Protein AF-A0A0H2VUR3-F1 (afdb_monomer_lite)

Structure (mmCIF, N/CA/C/O backbone):
data_AF-A0A0H2VUR3-F1
#
_entry.id   AF-A0A0H2VUR3-F1
#
loop_
_atom_site.group_PDB
_atom_site.id
_atom_site.type_symbol
_atom_site.label_atom_id
_atom_site.label_alt_id
_atom_site.label_comp_id
_atom_site.label_asym_id
_atom_site.label_entity_id
_atom_site.label_seq_id
_atom_site.pdbx_PDB_ins_code
_atom_site.Cartn_x
_atom_site.Cartn_y
_atom_site.Cartn_z
_atom_site.occupancy
_atom_site.B_iso_or_equiv
_atom_site.auth_seq_id
_atom_site.auth_comp_id
_atom_site.auth_asym_id
_atom_site.auth_atom_id
_atom_site.pdbx_PDB_model_num
ATOM 1 N N . MET A 1 1 ? 17.839 -11.500 -12.007 1.00 42.94 1 MET A N 1
ATOM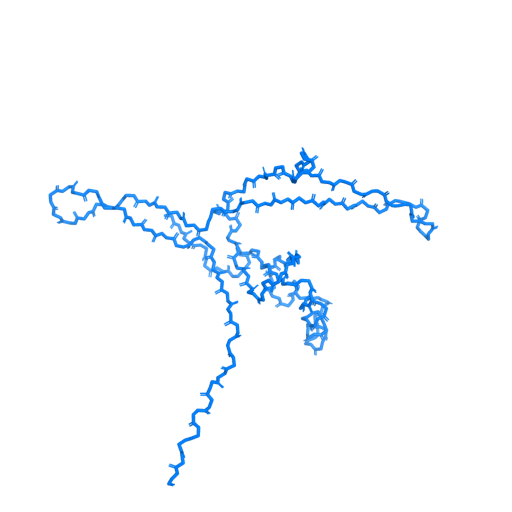 2 C CA . MET A 1 1 ? 16.968 -10.645 -11.176 1.00 42.94 1 MET A CA 1
ATOM 3 C C . MET A 1 1 ? 15.543 -11.103 -11.428 1.00 42.94 1 MET A C 1
ATOM 5 O O . MET A 1 1 ? 15.003 -10.815 -12.484 1.00 42.94 1 MET A O 1
ATOM 9 N N . THR A 1 2 ? 14.999 -11.958 -10.564 1.00 44.31 2 THR A N 1
ATOM 10 C CA . THR A 1 2 ? 13.631 -12.473 -10.716 1.00 44.31 2 THR A CA 1
ATOM 11 C C . THR A 1 2 ? 12.658 -11.356 -10.367 1.00 44.31 2 THR A C 1
ATOM 13 O O . THR A 1 2 ? 12.586 -10.944 -9.208 1.00 44.31 2 THR A O 1
ATOM 16 N N . THR A 1 3 ? 11.958 -10.836 -11.371 1.00 53.03 3 THR A N 1
ATOM 17 C CA . THR A 1 3 ? 10.757 -10.021 -11.180 1.00 53.03 3 THR A CA 1
ATOM 18 C C . THR A 1 3 ? 9.770 -10.818 -10.330 1.00 53.03 3 THR A C 1
ATOM 20 O O . THR A 1 3 ? 9.632 -12.025 -10.515 1.00 53.03 3 THR A O 1
ATOM 23 N N . SER A 1 4 ? 9.164 -10.172 -9.340 1.00 57.22 4 SER A N 1
ATOM 24 C CA . SER A 1 4 ? 8.125 -10.754 -8.491 1.00 57.22 4 SER A CA 1
ATOM 25 C C . SER A 1 4 ? 7.053 -11.453 -9.339 1.00 57.22 4 SER A C 1
ATOM 27 O O . SER A 1 4 ? 6.541 -10.855 -10.279 1.00 57.22 4 SER A O 1
ATOM 29 N N . ASN A 1 5 ? 6.729 -12.710 -9.028 1.00 68.19 5 ASN A N 1
ATOM 30 C CA . ASN A 1 5 ? 5.843 -13.544 -9.858 1.00 68.19 5 ASN A CA 1
ATOM 31 C C . ASN A 1 5 ? 4.484 -13.817 -9.197 1.00 68.19 5 ASN A C 1
ATOM 33 O O . ASN A 1 5 ? 3.625 -14.452 -9.805 1.00 68.19 5 ASN A O 1
ATOM 37 N N . THR A 1 6 ? 4.289 -13.377 -7.951 1.00 80.94 6 THR A N 1
ATOM 38 C CA . THR A 1 6 ? 3.082 -13.655 -7.164 1.00 80.94 6 THR A CA 1
ATOM 39 C C . THR A 1 6 ? 2.492 -12.374 -6.592 1.00 80.94 6 THR A C 1
ATOM 41 O O . THR A 1 6 ? 3.227 -11.440 -6.277 1.00 80.94 6 THR A O 1
ATOM 44 N N . LEU A 1 7 ? 1.167 -12.320 -6.427 1.00 79.44 7 LEU A N 1
ATOM 45 C CA . LEU A 1 7 ? 0.480 -11.137 -5.892 1.00 79.44 7 LEU A CA 1
ATOM 46 C C . LEU A 1 7 ? 0.946 -10.787 -4.465 1.00 79.44 7 LEU A C 1
ATOM 48 O O . LEU A 1 7 ? 1.072 -9.614 -4.127 1.00 79.44 7 LEU A O 1
ATOM 52 N N . SER A 1 8 ? 1.321 -11.786 -3.661 1.00 84.31 8 SER A N 1
ATOM 53 C CA . SER A 1 8 ? 1.872 -11.613 -2.308 1.00 84.31 8 SER A CA 1
ATOM 54 C C . SER A 1 8 ? 3.192 -10.831 -2.251 1.00 84.31 8 SER A C 1
ATOM 56 O O . SER A 1 8 ? 3.518 -10.244 -1.212 1.00 84.31 8 SER A O 1
ATOM 58 N N . ASP A 1 9 ? 3.947 -10.787 -3.354 1.00 83.81 9 ASP A N 1
ATOM 59 C CA . ASP A 1 9 ? 5.186 -10.008 -3.470 1.00 83.81 9 ASP A CA 1
ATOM 60 C C . ASP A 1 9 ? 4.931 -8.502 -3.669 1.00 83.81 9 ASP A C 1
ATOM 62 O O . ASP A 1 9 ? 5.878 -7.706 -3.666 1.00 83.81 9 ASP A O 1
ATOM 66 N N . TYR A 1 10 ? 3.668 -8.105 -3.842 1.00 83.56 10 TYR A N 1
ATOM 67 C CA . TYR A 1 10 ? 3.247 -6.725 -4.032 1.00 83.56 10 TYR A CA 1
ATOM 68 C C . TYR A 1 10 ? 2.493 -6.203 -2.806 1.00 83.56 10 TYR A C 1
ATOM 70 O O . TYR A 1 10 ? 1.874 -6.952 -2.048 1.00 83.56 10 TYR A O 1
ATOM 78 N N . ALA A 1 11 ? 2.586 -4.895 -2.598 1.00 86.69 11 ALA A N 1
ATOM 79 C CA . ALA A 1 11 ? 1.606 -4.136 -1.842 1.00 86.69 11 ALA A CA 1
ATOM 80 C C . ALA A 1 11 ? 0.660 -3.459 -2.840 1.00 86.69 11 ALA A C 1
ATOM 82 O O . ALA A 1 11 ? 1.111 -2.905 -3.847 1.00 86.69 11 ALA A O 1
ATOM 83 N N . VAL A 1 12 ? -0.641 -3.532 -2.582 1.00 89.12 12 VAL A N 1
ATOM 84 C CA . VAL A 1 12 ? -1.675 -2.924 -3.418 1.00 89.12 12 VAL A CA 1
ATOM 85 C C . VAL A 1 12 ? -2.103 -1.616 -2.769 1.00 89.12 12 VAL A C 1
ATOM 87 O O . VAL A 1 12 ? -2.598 -1.611 -1.647 1.00 89.12 12 VAL A O 1
ATOM 90 N N . LEU A 1 13 ? -1.918 -0.503 -3.474 1.00 88.06 13 LEU A N 1
ATOM 91 C CA . LEU A 1 13 ? -2.388 0.801 -3.026 1.00 88.06 13 LEU A CA 1
ATOM 92 C C . LEU A 1 13 ? -3.730 1.107 -3.684 1.00 88.06 13 LEU A C 1
ATOM 94 O O . LEU A 1 13 ? -3.833 1.125 -4.916 1.00 88.06 13 LEU A O 1
ATOM 98 N N . VAL A 1 14 ? -4.741 1.374 -2.866 1.00 89.00 14 VAL A N 1
ATOM 99 C CA . VAL A 1 14 ? -6.098 1.707 -3.312 1.00 89.00 14 VAL A CA 1
ATOM 100 C C . VAL A 1 14 ? -6.481 3.118 -2.864 1.00 89.00 14 VAL A C 1
ATOM 102 O O . VAL A 1 14 ? -6.055 3.555 -1.800 1.00 89.00 14 VAL A O 1
ATOM 105 N N . PRO A 1 15 ? -7.290 3.863 -3.633 1.00 88.06 15 PRO A N 1
ATOM 106 C CA . PRO A 1 15 ? -7.888 5.092 -3.128 1.00 88.06 15 PRO A CA 1
ATOM 107 C C . PRO A 1 15 ? -8.712 4.804 -1.865 1.00 88.06 15 PRO A C 1
ATOM 109 O O . PRO A 1 15 ? -9.510 3.868 -1.862 1.00 88.06 15 PRO A O 1
ATOM 112 N N . GLU A 1 16 ? -8.598 5.644 -0.839 1.00 86.88 16 GLU A N 1
ATOM 113 C CA . GLU A 1 16 ? -9.321 5.505 0.444 1.00 86.88 16 GLU A CA 1
ATOM 114 C C . GLU A 1 16 ? -10.847 5.350 0.256 1.00 86.88 16 GLU A C 1
ATOM 116 O O . GLU A 1 16 ? -11.514 4.501 0.840 1.00 86.88 16 GLU 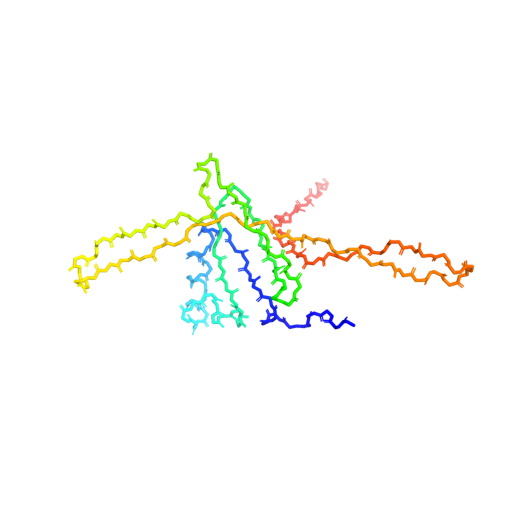A O 1
ATOM 121 N N . ARG A 1 17 ? -11.407 6.091 -0.701 1.00 83.69 17 ARG A N 1
ATOM 122 C CA . ARG A 1 17 ? -12.820 6.018 -1.116 1.00 83.69 17 ARG A CA 1
ATOM 123 C C . ARG A 1 17 ? -13.253 4.679 -1.737 1.00 83.69 17 ARG A C 1
ATOM 125 O O . ARG A 1 17 ? -14.454 4.430 -1.832 1.00 83.69 17 ARG A O 1
ATOM 132 N N . LEU A 1 18 ? -12.317 3.833 -2.179 1.00 85.38 18 LEU A N 1
ATOM 133 C CA . LEU A 1 18 ? -12.595 2.477 -2.672 1.00 85.38 18 LEU A CA 1
ATOM 134 C C . LEU A 1 18 ? -12.391 1.399 -1.604 1.00 85.38 18 LEU A C 1
ATOM 136 O O . LEU A 1 18 ? -13.020 0.350 -1.717 1.00 85.38 18 LEU A O 1
ATOM 140 N N . GLU A 1 19 ? -11.584 1.651 -0.574 1.00 85.69 19 GLU A N 1
ATOM 141 C CA . GLU A 1 19 ? -11.259 0.685 0.485 1.00 85.69 19 GLU A CA 1
ATOM 142 C C . GLU A 1 19 ? -12.530 0.103 1.120 1.00 85.69 19 GLU A C 1
ATOM 144 O O . GLU A 1 19 ? -12.804 -1.089 0.994 1.00 85.69 19 GLU A O 1
ATOM 149 N N . ALA A 1 20 ? -13.423 0.967 1.612 1.00 86.69 20 ALA A N 1
ATOM 150 C CA . ALA A 1 20 ? -14.681 0.540 2.227 1.00 86.69 20 ALA A CA 1
ATOM 151 C C . ALA A 1 20 ? -15.643 -0.197 1.269 1.00 86.69 20 ALA A C 1
ATOM 153 O O . ALA A 1 20 ? -16.570 -0.878 1.713 1.00 86.69 20 ALA A O 1
ATOM 154 N N . ILE A 1 21 ? -15.519 -0.013 -0.050 1.00 89.75 21 ILE A N 1
ATOM 155 C CA . ILE A 1 21 ? -16.320 -0.755 -1.041 1.00 89.75 21 ILE A CA 1
ATOM 156 C C . ILE A 1 21 ? -15.726 -2.150 -1.235 1.00 89.75 21 ILE A C 1
ATOM 158 O O . ILE A 1 21 ? -16.471 -3.129 -1.307 1.00 89.75 21 ILE A O 1
ATOM 162 N N . LEU A 1 22 ? -14.400 -2.231 -1.309 1.00 87.94 22 LEU A N 1
ATOM 163 C CA . LEU A 1 22 ? -13.671 -3.472 -1.512 1.00 87.94 22 LEU A CA 1
ATOM 164 C C . LEU A 1 22 ? -13.744 -4.378 -0.278 1.00 87.94 22 LEU A C 1
ATOM 166 O O . LEU A 1 22 ? -14.004 -5.564 -0.448 1.00 87.94 22 LEU A O 1
ATOM 170 N N . ASP A 1 23 ? -13.662 -3.837 0.939 1.00 89.88 23 ASP A N 1
ATOM 171 C CA . ASP A 1 23 ? -13.853 -4.618 2.172 1.00 89.88 23 ASP A CA 1
ATOM 172 C C . ASP A 1 23 ? -15.254 -5.217 2.256 1.00 89.88 23 ASP A C 1
ATOM 174 O O . ASP A 1 23 ? -15.430 -6.400 2.536 1.00 89.88 23 ASP A O 1
ATOM 178 N N . ARG A 1 24 ? -16.281 -4.435 1.905 1.00 90.06 24 ARG A N 1
ATOM 179 C CA . ARG A 1 24 ? -17.650 -4.960 1.814 1.00 90.06 24 ARG A CA 1
ATOM 180 C C . ARG A 1 24 ? -17.772 -6.055 0.757 1.00 90.06 24 ARG A C 1
ATOM 182 O O . ARG A 1 24 ? -18.553 -6.990 0.933 1.00 90.06 24 ARG A O 1
ATOM 189 N N . ALA A 1 25 ? -17.043 -5.951 -0.353 1.00 90.06 25 ALA A N 1
ATOM 190 C CA . ALA A 1 25 ? -17.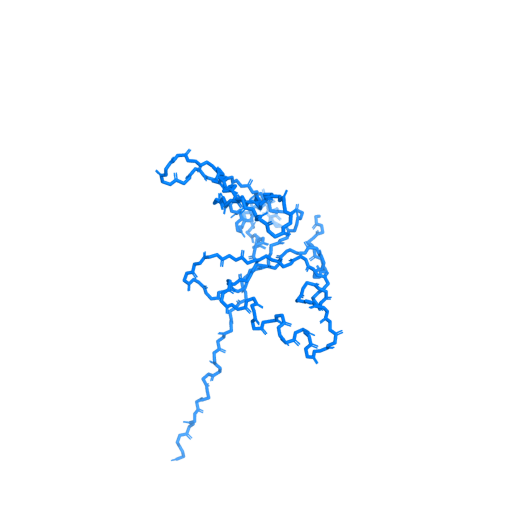010 -7.002 -1.364 1.00 90.06 25 ALA A CA 1
ATOM 191 C C . ALA A 1 25 ? -16.285 -8.263 -0.857 1.00 90.06 25 ALA A C 1
ATOM 193 O O . ALA A 1 25 ? -16.770 -9.364 -1.113 1.00 90.06 25 ALA A O 1
ATOM 194 N N . ALA A 1 26 ? -15.199 -8.110 -0.096 1.00 91.31 26 ALA A N 1
ATOM 195 C CA . ALA A 1 26 ? -14.465 -9.208 0.530 1.00 91.31 26 ALA A CA 1
ATOM 196 C C . ALA A 1 26 ? -15.311 -9.952 1.569 1.00 91.31 26 ALA A C 1
ATOM 198 O O . ALA A 1 26 ? -15.442 -11.173 1.493 1.00 91.31 26 ALA A O 1
ATOM 199 N N . GLN A 1 27 ? -16.016 -9.218 2.428 1.00 92.12 27 GLN A N 1
ATOM 200 C CA . GLN A 1 27 ? -16.962 -9.785 3.394 1.00 92.12 27 GLN A CA 1
ATOM 201 C C . GLN A 1 27 ? -18.085 -10.563 2.717 1.00 92.12 27 GLN A C 1
ATOM 203 O O . GLN A 1 27 ? -18.439 -11.662 3.141 1.00 92.12 27 GLN A O 1
ATOM 208 N N . ARG A 1 28 ? -18.616 -10.048 1.603 1.00 92.69 28 ARG A N 1
ATOM 209 C CA . ARG A 1 28 ? -19.597 -10.784 0.790 1.00 92.69 28 ARG A CA 1
ATOM 210 C C . ARG A 1 28 ? -19.028 -12.057 0.165 1.00 92.69 28 ARG A C 1
ATOM 212 O O . ARG A 1 28 ? -19.800 -12.971 -0.110 1.00 92.69 28 ARG A O 1
ATOM 219 N N . ALA A 1 29 ? -17.723 -12.103 -0.080 1.00 91.31 29 ALA A N 1
ATOM 220 C CA . ALA A 1 29 ? -17.017 -13.283 -0.563 1.00 91.31 29 ALA A CA 1
ATOM 221 C C . ALA A 1 29 ? -16.600 -14.246 0.569 1.00 91.31 29 ALA A C 1
ATOM 223 O O . ALA A 1 29 ? -16.101 -15.326 0.272 1.00 91.31 29 ALA A O 1
ATOM 224 N N . GLY A 1 30 ? -16.846 -13.897 1.839 1.00 93.00 30 GLY A N 1
ATOM 225 C CA . GLY A 1 30 ? -16.538 -14.733 3.004 1.00 93.00 30 GLY A CA 1
ATOM 226 C C . GLY A 1 30 ? -15.160 -14.493 3.628 1.00 93.00 30 GLY A C 1
ATOM 227 O O . GLY A 1 30 ? -14.727 -15.323 4.420 1.00 93.00 30 GLY A O 1
ATOM 228 N N . HIS A 1 31 ? -14.494 -13.389 3.286 1.00 93.75 31 HIS A N 1
ATOM 229 C CA . HIS A 1 31 ? -13.214 -12.969 3.867 1.00 93.75 31 HIS A CA 1
ATOM 230 C C . HIS A 1 31 ? -13.413 -11.822 4.868 1.00 93.75 31 HIS A C 1
ATOM 232 O O . HIS A 1 31 ? -14.377 -11.067 4.755 1.00 93.75 31 HIS A O 1
ATOM 238 N N . GLU A 1 32 ? -12.519 -11.676 5.842 1.00 88.88 32 GLU A N 1
ATOM 239 C CA . GLU A 1 32 ? -12.573 -10.633 6.872 1.00 88.88 32 GLU A CA 1
ATOM 240 C C . GLU A 1 32 ? -12.410 -9.231 6.264 1.00 88.88 32 GLU A C 1
ATOM 242 O O . GLU A 1 32 ? -13.211 -8.328 6.539 1.00 88.88 32 GLU A O 1
ATOM 247 N N . ASP A 1 33 ? -11.425 -9.082 5.376 1.00 88.94 33 ASP A N 1
ATOM 248 C CA . ASP A 1 33 ? -11.078 -7.832 4.705 1.00 88.94 33 ASP A CA 1
ATOM 249 C C . ASP A 1 33 ? -10.500 -8.056 3.292 1.00 88.94 33 ASP A C 1
ATOM 251 O O . ASP A 1 33 ? -10.311 -9.185 2.816 1.00 88.94 33 ASP A O 1
ATOM 255 N N . ILE A 1 34 ? -10.231 -6.958 2.580 1.00 90.62 34 ILE A N 1
ATOM 256 C CA . ILE A 1 34 ? -9.629 -7.004 1.244 1.00 90.62 34 ILE A CA 1
ATOM 257 C C . ILE A 1 34 ? -8.216 -7.619 1.235 1.00 90.62 34 ILE A C 1
ATOM 259 O O . ILE A 1 34 ? -7.827 -8.247 0.245 1.00 90.62 34 ILE A O 1
ATOM 263 N N . SER A 1 35 ? -7.435 -7.457 2.305 1.00 89.62 35 SER A N 1
ATOM 264 C CA . SER A 1 35 ? -6.063 -7.972 2.375 1.00 89.62 35 SER A CA 1
ATOM 265 C C . SER A 1 35 ? -6.052 -9.496 2.439 1.00 89.62 35 SER A C 1
ATOM 267 O O . SER A 1 35 ? -5.248 -10.131 1.753 1.00 89.62 35 SER A O 1
ATOM 269 N N . GLU A 1 36 ? -6.974 -10.086 3.201 1.00 89.38 36 GLU A N 1
ATOM 270 C CA . GLU A 1 36 ? -7.186 -11.529 3.256 1.00 89.38 36 GLU A CA 1
ATOM 271 C C . GLU A 1 36 ? -7.677 -12.064 1.907 1.00 89.38 36 GLU A C 1
ATOM 273 O O . GLU A 1 36 ? -7.128 -13.044 1.401 1.00 89.38 36 GLU A O 1
ATOM 278 N N . LEU A 1 37 ? -8.647 -11.387 1.277 1.00 88.69 37 LEU A N 1
ATOM 279 C CA . LEU A 1 37 ? -9.160 -11.777 -0.040 1.00 88.69 37 LEU A CA 1
ATOM 280 C C . LEU A 1 37 ? -8.056 -11.794 -1.112 1.00 88.69 37 LEU A C 1
ATOM 282 O O . LEU A 1 37 ? -8.001 -12.708 -1.936 1.00 88.69 37 LEU A O 1
ATOM 286 N N . LEU A 1 38 ? -7.196 -10.772 -1.142 1.00 86.81 38 LEU A N 1
ATOM 287 C CA . LEU A 1 38 ? -6.135 -10.653 -2.148 1.00 86.81 38 LEU A CA 1
ATOM 288 C C . LEU A 1 38 ? -4.863 -11.433 -1.781 1.00 86.81 38 LEU A C 1
ATOM 290 O O . LEU A 1 38 ? -4.008 -11.646 -2.643 1.00 86.81 38 LEU A O 1
ATOM 294 N N . GLY A 1 39 ? -4.705 -11.846 -0.522 1.00 88.00 39 GLY A N 1
ATOM 295 C CA . GLY A 1 39 ? -3.488 -12.498 -0.032 1.00 88.00 39 GLY A CA 1
ATOM 296 C C . GLY A 1 39 ? -2.247 -11.598 -0.104 1.00 88.00 39 GLY A C 1
ATOM 297 O O . GLY A 1 39 ? -1.117 -12.081 -0.216 1.00 88.00 39 GLY A O 1
ATOM 298 N N . CYS A 1 40 ? -2.438 -10.279 -0.089 1.00 86.38 40 CYS A N 1
ATOM 299 C CA . CYS A 1 40 ? -1.367 -9.294 -0.167 1.00 86.38 40 CYS A CA 1
ATOM 300 C C . CYS A 1 40 ? -1.687 -8.078 0.698 1.00 86.38 40 CYS A C 1
ATOM 302 O O . CYS A 1 40 ? -2.838 -7.819 1.032 1.00 86.38 40 CYS A O 1
ATOM 304 N N . THR A 1 41 ? -0.657 -7.309 1.040 1.00 87.12 41 THR A N 1
ATOM 305 C CA . THR A 1 41 ? -0.826 -6.096 1.843 1.00 87.12 41 THR A CA 1
ATOM 306 C C . THR A 1 41 ? -1.582 -5.054 1.029 1.00 87.12 41 THR A C 1
ATOM 308 O O . THR A 1 41 ? -1.092 -4.657 -0.029 1.00 87.12 41 THR A O 1
ATOM 311 N N . VAL A 1 42 ? -2.731 -4.596 1.523 1.00 87.38 42 VAL A N 1
ATOM 312 C CA . VAL A 1 42 ? -3.461 -3.461 0.951 1.00 87.38 42 VAL A CA 1
ATOM 313 C C . VAL A 1 42 ? -3.226 -2.231 1.820 1.00 87.38 42 VAL A C 1
ATOM 315 O O . VAL A 1 42 ? -3.243 -2.319 3.045 1.00 87.38 42 VAL A O 1
ATOM 318 N N . CYS A 1 43 ? -2.961 -1.086 1.197 1.00 85.62 43 CYS A N 1
ATOM 319 C CA . CYS A 1 43 ? -2.910 0.195 1.897 1.00 85.62 43 CYS A CA 1
ATOM 320 C C . CYS A 1 43 ? -3.732 1.229 1.139 1.00 85.62 43 CYS A C 1
ATOM 322 O O . CYS A 1 43 ? -3.686 1.290 -0.093 1.00 85.62 43 CYS A O 1
ATOM 324 N N . SER A 1 44 ? -4.453 2.074 1.862 1.00 84.88 44 SER A N 1
ATOM 325 C CA . SER A 1 44 ? -5.128 3.206 1.254 1.00 84.88 44 SER A CA 1
ATOM 326 C C . SER A 1 44 ? -4.184 4.381 1.016 1.00 84.88 44 SER A C 1
ATOM 328 O O . SER A 1 44 ? -3.197 4.587 1.724 1.00 84.88 44 SER A O 1
ATOM 330 N N . TYR A 1 45 ? -4.480 5.158 -0.024 1.00 82.94 45 TYR A N 1
ATOM 331 C CA . TYR A 1 45 ? -3.854 6.449 -0.267 1.00 82.94 45 TYR A CA 1
ATOM 332 C C . TYR A 1 45 ? -4.913 7.536 -0.459 1.00 82.94 45 TYR A C 1
ATOM 334 O O . TYR A 1 45 ? -5.992 7.306 -1.018 1.00 82.94 45 TYR A O 1
ATOM 342 N N . ALA A 1 46 ? -4.568 8.742 -0.013 1.00 78.25 46 ALA A N 1
ATOM 343 C CA . ALA A 1 46 ? -5.372 9.938 -0.206 1.00 78.25 46 ALA A CA 1
ATOM 344 C C . ALA A 1 46 ? -4.993 10.636 -1.523 1.00 78.25 46 ALA A C 1
ATOM 346 O O . ALA A 1 46 ? -3.811 10.794 -1.838 1.00 78.25 46 ALA A O 1
ATOM 347 N N . GLY A 1 47 ? -5.992 11.077 -2.290 1.00 77.56 47 GLY A N 1
ATOM 348 C CA . GLY A 1 47 ? -5.791 11.836 -3.525 1.00 77.56 47 GLY A CA 1
ATOM 349 C C . GLY A 1 47 ? -6.933 11.697 -4.531 1.00 77.56 47 GLY A C 1
ATOM 350 O O . GLY A 1 47 ? -7.806 10.835 -4.409 1.00 77.56 47 GLY A O 1
ATOM 351 N N . ASP A 1 48 ? -6.900 12.547 -5.558 1.00 79.12 48 ASP A N 1
ATOM 352 C CA . ASP A 1 48 ? -7.910 12.560 -6.625 1.00 79.12 48 ASP A CA 1
ATOM 353 C C . ASP A 1 48 ? -7.742 11.401 -7.621 1.00 79.12 48 ASP A C 1
ATOM 355 O O . ASP A 1 48 ? -8.670 11.072 -8.370 1.00 79.12 48 ASP A 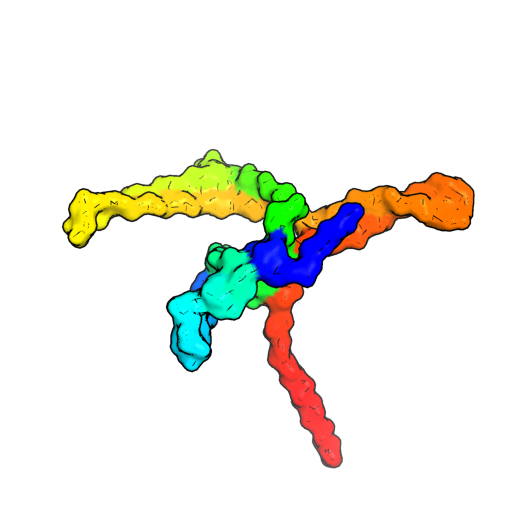O 1
ATOM 359 N N . ASP A 1 49 ? -6.577 10.745 -7.624 1.00 79.25 49 ASP A N 1
ATOM 360 C CA . ASP A 1 49 ? -6.341 9.601 -8.496 1.00 79.25 49 ASP A CA 1
ATOM 361 C C . ASP A 1 49 ? -7.261 8.421 -8.128 1.00 79.25 49 ASP A C 1
ATOM 363 O O . ASP A 1 49 ? -7.632 8.194 -6.977 1.00 79.25 49 ASP A O 1
ATOM 367 N N . THR A 1 50 ? -7.696 7.708 -9.161 1.00 79.88 50 THR A N 1
ATOM 368 C CA . THR A 1 50 ? -8.555 6.517 -9.107 1.00 79.88 50 THR A CA 1
ATOM 369 C C . THR A 1 50 ? -7.791 5.233 -9.426 1.00 79.88 50 THR A C 1
ATOM 371 O O . THR A 1 50 ? -8.383 4.156 -9.420 1.00 79.88 50 THR A O 1
ATOM 374 N N . GLY A 1 51 ? -6.499 5.327 -9.752 1.00 85.12 51 GLY A N 1
ATOM 375 C CA . GLY A 1 51 ? -5.674 4.170 -10.084 1.00 85.12 51 GLY A CA 1
ATOM 376 C C . GLY A 1 51 ? -5.454 3.245 -8.887 1.00 85.12 51 GLY A C 1
ATOM 377 O O . GLY A 1 51 ? -5.268 3.704 -7.762 1.00 85.12 51 GLY A O 1
ATOM 378 N N . ILE A 1 52 ? -5.430 1.939 -9.132 1.00 87.00 52 ILE A N 1
ATOM 379 C CA . ILE A 1 52 ? -4.903 0.966 -8.172 1.00 87.00 52 ILE A CA 1
ATOM 380 C C . ILE A 1 52 ? -3.435 0.737 -8.514 1.00 87.00 52 ILE A C 1
ATOM 382 O O . ILE A 1 52 ? -3.116 0.416 -9.660 1.00 87.00 52 ILE A O 1
ATOM 386 N N . TYR A 1 53 ? -2.543 0.898 -7.541 1.00 87.00 53 TYR A N 1
ATOM 387 C CA . TYR A 1 53 ? -1.108 0.733 -7.756 1.00 87.00 53 TYR A CA 1
ATOM 388 C C . TYR A 1 53 ? -0.615 -0.591 -7.185 1.00 87.00 53 TYR A C 1
ATOM 390 O O . TYR A 1 53 ? -0.911 -0.940 -6.049 1.00 87.00 53 TYR A O 1
ATOM 398 N N . LEU A 1 54 ? 0.183 -1.308 -7.966 1.00 85.69 54 LEU A N 1
ATOM 399 C CA . LEU A 1 54 ? 0.908 -2.500 -7.547 1.00 85.69 54 LEU A CA 1
ATOM 400 C C . LEU A 1 54 ? 2.364 -2.119 -7.305 1.00 85.69 54 LEU A C 1
ATOM 402 O O . LEU A 1 54 ? 3.098 -1.801 -8.245 1.00 85.69 54 LEU A O 1
ATOM 406 N N . LEU A 1 55 ? 2.769 -2.165 -6.041 1.00 82.94 55 LEU A N 1
ATOM 407 C CA . LEU A 1 55 ? 4.104 -1.808 -5.585 1.00 82.94 55 LEU A CA 1
ATOM 408 C C . LEU A 1 55 ? 4.905 -3.071 -5.229 1.00 82.94 55 LEU A C 1
ATOM 410 O O . LEU A 1 55 ? 4.552 -3.749 -4.263 1.00 82.94 55 LEU A O 1
ATOM 414 N N . PRO A 1 56 ? 5.988 -3.416 -5.945 1.00 79.44 56 PRO A N 1
ATOM 415 C CA . PRO A 1 56 ? 6.804 -4.576 -5.603 1.00 79.44 56 PRO A CA 1
ATOM 416 C C . PRO A 1 56 ? 7.566 -4.338 -4.298 1.00 79.44 56 PRO A C 1
ATOM 418 O O . PRO A 1 56 ? 8.403 -3.439 -4.205 1.00 79.44 56 PRO A O 1
ATOM 421 N N . LYS A 1 57 ? 7.362 -5.212 -3.308 1.00 78.56 57 LYS A N 1
ATOM 422 C CA . LYS A 1 57 ? 7.983 -5.096 -1.976 1.00 78.56 57 LYS A CA 1
ATOM 423 C C . LYS A 1 57 ? 9.515 -5.100 -2.020 1.00 78.56 57 LYS A C 1
ATOM 425 O O . LYS A 1 57 ? 10.160 -4.483 -1.183 1.00 78.56 57 LYS A O 1
ATOM 430 N N . ARG A 1 58 ? 10.108 -5.807 -2.989 1.00 70.56 58 ARG A N 1
ATOM 431 C CA . ARG A 1 58 ? 11.565 -6.018 -3.091 1.00 70.56 58 ARG A CA 1
ATOM 432 C C . ARG A 1 58 ? 12.310 -4.970 -3.922 1.00 70.56 58 ARG A C 1
ATOM 434 O O . ARG A 1 58 ? 13.535 -4.946 -3.872 1.00 70.56 58 ARG A O 1
ATOM 441 N N . PHE A 1 59 ? 11.601 -4.139 -4.690 1.00 60.88 59 PHE A N 1
ATOM 442 C CA . PHE A 1 59 ? 12.212 -3.198 -5.644 1.00 60.88 59 PHE A CA 1
ATOM 443 C C . PHE A 1 59 ? 11.755 -1.747 -5.466 1.00 60.88 59 PHE A C 1
ATOM 445 O O . PHE A 1 59 ? 12.206 -0.868 -6.198 1.00 60.88 59 PHE A O 1
ATOM 452 N N . ALA A 1 60 ? 10.891 -1.476 -4.487 1.00 60.03 60 ALA A N 1
ATOM 453 C CA . ALA A 1 60 ? 10.511 -0.122 -4.131 1.00 60.03 60 ALA A CA 1
ATOM 454 C C . ALA A 1 60 ? 11.688 0.587 -3.441 1.00 60.03 60 ALA A C 1
ATOM 456 O O . ALA A 1 60 ? 11.934 0.395 -2.252 1.00 60.03 60 ALA A O 1
ATOM 457 N N . SER A 1 61 ? 12.421 1.418 -4.185 1.00 57.19 61 SER A N 1
ATOM 458 C CA . SER A 1 61 ? 13.202 2.482 -3.555 1.00 57.19 61 SER A CA 1
ATOM 459 C C . SER A 1 61 ? 12.207 3.524 -3.053 1.00 57.19 61 SER A C 1
ATOM 461 O O . SER A 1 61 ? 11.513 4.159 -3.851 1.00 57.19 61 SER A O 1
ATOM 463 N N . ILE A 1 62 ? 12.087 3.609 -1.732 1.00 67.25 62 ILE A N 1
ATOM 464 C CA . ILE A 1 62 ? 11.179 4.494 -1.007 1.00 67.25 62 ILE A CA 1
ATOM 465 C C . ILE A 1 62 ? 12.026 5.659 -0.509 1.00 67.25 62 ILE A C 1
ATOM 467 O O . ILE A 1 62 ? 12.905 5.476 0.334 1.00 67.25 62 ILE A O 1
ATOM 471 N N . SER A 1 63 ? 11.763 6.857 -1.018 1.00 68.31 63 SER A N 1
ATOM 472 C CA . SER A 1 63 ? 12.268 8.088 -0.409 1.00 68.31 63 SER A CA 1
ATOM 473 C C . SER A 1 63 ? 11.126 8.826 0.268 1.00 68.31 63 SER A C 1
ATOM 475 O O . SER A 1 63 ? 10.029 8.918 -0.273 1.00 68.31 63 SER A O 1
ATOM 477 N N . PHE A 1 64 ? 11.375 9.350 1.461 1.00 73.12 64 PHE A N 1
ATOM 478 C CA . PHE A 1 64 ? 10.408 10.173 2.174 1.00 73.12 64 PHE A CA 1
ATOM 479 C C . PHE A 1 64 ? 10.702 11.634 1.872 1.00 73.12 64 PHE A C 1
ATOM 481 O O . PHE A 1 64 ? 11.835 12.089 2.053 1.00 73.12 64 PHE A O 1
ATOM 488 N N . ARG A 1 65 ? 9.690 12.376 1.425 1.00 72.56 65 ARG A N 1
ATOM 489 C CA . ARG A 1 65 ? 9.816 13.816 1.203 1.00 72.56 65 ARG A CA 1
ATOM 490 C C . ARG A 1 65 ? 9.201 14.572 2.369 1.00 72.56 65 ARG A C 1
ATOM 492 O O . ARG A 1 65 ? 8.135 14.214 2.862 1.00 72.56 65 ARG A O 1
ATOM 499 N N . SER A 1 66 ? 9.845 15.664 2.769 1.00 72.88 66 SER A N 1
ATOM 500 C CA . SER A 1 66 ? 9.228 16.630 3.672 1.00 72.88 66 SER A CA 1
ATOM 501 C C . SER A 1 66 ? 7.989 17.250 3.020 1.00 72.88 66 SER A C 1
ATOM 503 O O . SER A 1 66 ? 8.016 17.669 1.860 1.00 72.88 66 SER A O 1
ATOM 505 N N . THR A 1 67 ? 6.890 17.300 3.767 1.00 63.31 67 THR A N 1
ATOM 506 C CA . THR A 1 67 ? 5.673 18.011 3.369 1.00 63.31 67 THR A CA 1
ATOM 507 C C . THR A 1 67 ? 5.933 19.521 3.294 1.00 63.31 67 THR A C 1
ATOM 509 O O . THR A 1 67 ? 7.002 20.001 3.680 1.00 63.31 67 THR A O 1
ATOM 512 N N . LYS A 1 68 ? 4.961 20.304 2.800 1.00 62.31 68 LYS A N 1
ATOM 513 C CA . LYS A 1 68 ? 5.073 21.778 2.728 1.00 62.31 68 LYS A CA 1
ATOM 514 C C . LYS A 1 68 ? 5.388 22.424 4.087 1.00 62.31 68 LYS A C 1
ATOM 516 O O . LYS A 1 68 ? 5.995 23.488 4.111 1.00 62.31 68 LYS A O 1
ATOM 521 N N . ASP A 1 69 ? 5.064 21.737 5.181 1.00 71.31 69 ASP A N 1
ATOM 522 C CA . ASP A 1 69 ? 5.336 22.157 6.558 1.00 71.31 69 ASP A CA 1
ATOM 523 C C . ASP A 1 69 ? 6.695 21.657 7.093 1.00 71.31 69 ASP A C 1
ATOM 525 O O . ASP A 1 69 ? 6.916 21.623 8.302 1.00 71.31 69 ASP A O 1
ATOM 529 N N . ALA A 1 70 ? 7.602 21.217 6.212 1.00 64.50 70 ALA A N 1
ATOM 530 C CA . ALA A 1 70 ? 8.927 20.671 6.529 1.00 64.50 70 ALA A CA 1
ATOM 531 C C . ALA A 1 70 ? 8.934 19.409 7.422 1.00 64.50 70 ALA A C 1
ATOM 533 O O . ALA A 1 70 ? 9.993 18.961 7.862 1.00 64.50 70 ALA A O 1
ATOM 534 N N . LYS A 1 71 ? 7.775 18.785 7.657 1.00 70.38 71 LYS A N 1
ATOM 535 C CA . LYS A 1 71 ? 7.668 17.509 8.373 1.00 70.38 71 LYS A CA 1
ATOM 536 C C . LYS A 1 71 ? 7.789 16.343 7.395 1.00 70.38 71 LYS A C 1
ATOM 538 O O . LYS A 1 71 ? 7.041 16.263 6.428 1.00 70.38 71 LYS A O 1
ATOM 543 N N . THR A 1 72 ? 8.706 15.416 7.649 1.00 73.12 72 THR A N 1
ATOM 544 C CA . THR A 1 72 ? 8.839 14.181 6.848 1.00 73.12 72 THR A CA 1
ATOM 545 C C . THR A 1 72 ? 7.787 13.138 7.228 1.00 73.12 72 THR A C 1
ATOM 547 O O . THR A 1 72 ? 7.278 12.424 6.369 1.00 73.12 72 THR A O 1
ATOM 550 N N . VAL A 1 73 ? 7.421 13.091 8.509 1.00 78.81 73 VAL A N 1
ATOM 551 C CA . VAL A 1 73 ? 6.313 12.293 9.039 1.00 78.81 73 VAL A CA 1
ATOM 552 C C . VAL A 1 73 ? 5.519 13.198 9.976 1.00 78.81 73 VAL A C 1
ATOM 554 O O . VAL A 1 73 ? 6.093 13.788 10.893 1.00 78.81 73 VAL A O 1
ATOM 557 N N . ASP A 1 74 ? 4.223 13.348 9.730 1.00 81.38 74 ASP A N 1
ATOM 558 C CA . ASP A 1 74 ? 3.292 13.987 10.653 1.00 81.38 74 ASP A CA 1
ATOM 559 C C . ASP A 1 74 ? 2.720 12.922 11.588 1.00 81.38 74 ASP A C 1
ATOM 561 O O . ASP A 1 74 ? 2.174 11.912 11.144 1.00 81.38 74 ASP A O 1
ATOM 565 N N . VAL A 1 75 ? 2.903 13.132 12.888 1.00 85.94 75 VAL A N 1
ATOM 566 C CA . VAL A 1 75 ? 2.486 12.196 13.933 1.00 85.94 75 VAL A CA 1
ATOM 567 C C . VAL A 1 75 ? 1.276 12.790 14.631 1.00 85.94 75 VAL A C 1
ATOM 569 O O . VAL A 1 75 ? 1.389 13.837 15.274 1.00 85.94 75 VAL A O 1
ATOM 572 N N . LYS A 1 76 ? 0.126 12.126 14.528 1.00 87.06 76 LYS A N 1
ATOM 573 C CA . LYS A 1 76 ? -1.084 12.498 15.263 1.00 87.06 76 LYS A CA 1
ATOM 574 C C . LYS A 1 76 ? -1.290 11.519 16.404 1.00 87.06 76 LYS A C 1
ATOM 576 O O . LYS A 1 76 ? -1.306 10.310 16.206 1.00 87.06 76 LYS A O 1
ATOM 581 N N . VAL A 1 77 ? -1.427 12.066 17.604 1.00 90.06 77 VAL A N 1
ATOM 582 C CA . VAL A 1 77 ? -1.719 11.303 18.816 1.00 90.06 77 VAL A CA 1
ATOM 583 C C . VAL A 1 77 ? -3.055 11.797 19.342 1.00 90.06 77 VAL A C 1
ATOM 585 O O . VAL A 1 77 ? -3.171 12.952 19.752 1.00 90.06 77 VAL A O 1
ATOM 588 N N . THR A 1 78 ? -4.056 10.925 19.335 1.00 91.75 78 THR A N 1
ATOM 589 C CA . THR A 1 78 ? -5.417 11.254 19.763 1.00 91.75 78 THR A CA 1
ATOM 590 C C . THR A 1 78 ? -5.769 10.446 21.000 1.00 91.75 78 THR A C 1
ATOM 592 O O . THR A 1 78 ? -5.586 9.234 21.031 1.00 91.75 78 THR A O 1
ATOM 595 N N . ARG A 1 79 ? -6.266 11.100 22.056 1.00 89.06 79 ARG A N 1
ATOM 596 C CA . ARG A 1 79 ? -6.705 10.385 23.262 1.00 89.06 79 ARG A CA 1
ATOM 597 C C . ARG A 1 79 ? -7.988 9.613 22.961 1.00 89.06 79 ARG A C 1
ATOM 599 O O . ARG A 1 79 ? -8.997 10.222 22.615 1.00 89.06 79 ARG A O 1
ATOM 606 N N . ASN A 1 80 ? -7.967 8.308 23.200 1.00 88.62 80 ASN A N 1
ATOM 607 C CA . ASN A 1 80 ? -9.124 7.437 23.070 1.00 88.62 80 ASN A CA 1
ATOM 608 C C . ASN A 1 80 ? -9.652 7.068 24.462 1.00 88.62 80 ASN A C 1
ATOM 610 O O . ASN A 1 80 ? -9.087 6.240 25.180 1.00 88.62 80 ASN A O 1
ATOM 614 N N . SER A 1 81 ? -10.738 7.720 24.884 1.00 82.56 81 SER A N 1
ATOM 615 C CA . SER A 1 81 ? -11.334 7.489 26.205 1.00 82.56 81 SER A CA 1
ATOM 616 C C . SER A 1 81 ? -11.971 6.109 26.351 1.00 82.56 81 SER A C 1
ATOM 618 O O . SER A 1 81 ? -12.066 5.620 27.473 1.00 82.56 81 SER A O 1
ATOM 620 N N . ASN A 1 82 ? -12.382 5.475 25.249 1.00 87.19 82 ASN A N 1
ATOM 621 C CA . ASN A 1 82 ? -13.074 4.184 25.278 1.00 87.19 82 ASN A CA 1
ATOM 622 C C . ASN A 1 82 ? -12.127 3.030 25.613 1.00 87.19 82 ASN A C 1
ATOM 624 O O . ASN A 1 82 ? -12.528 2.074 26.268 1.00 87.19 82 ASN A O 1
ATOM 628 N N . THR A 1 83 ? -10.865 3.134 25.201 1.00 84.56 83 THR A N 1
ATOM 629 C CA . THR A 1 83 ? -9.814 2.148 25.487 1.00 84.56 83 THR A CA 1
ATOM 630 C C . THR A 1 83 ? -8.873 2.597 26.605 1.00 84.56 83 THR A C 1
ATOM 632 O O . THR A 1 83 ? -7.885 1.920 26.878 1.00 84.56 83 THR A O 1
ATOM 635 N N . ALA A 1 84 ? -9.164 3.735 27.254 1.00 84.88 84 ALA A N 1
ATOM 636 C CA . ALA A 1 84 ? -8.256 4.414 28.182 1.00 84.88 84 ALA A CA 1
ATOM 637 C C . ALA A 1 84 ? -6.826 4.548 27.609 1.00 84.88 84 ALA A C 1
ATOM 639 O O . ALA A 1 84 ? -5.839 4.404 28.331 1.00 84.88 84 ALA A O 1
ATOM 640 N N . GLY A 1 85 ? -6.727 4.815 26.303 1.00 88.25 85 GLY A N 1
ATOM 641 C CA . GLY A 1 85 ? -5.488 4.759 25.535 1.00 88.25 85 GLY A CA 1
ATOM 642 C C . GLY A 1 85 ? -5.292 5.954 24.604 1.00 88.25 85 GLY A C 1
ATOM 643 O O . GLY A 1 85 ? -5.952 6.990 24.727 1.00 88.25 85 GLY A O 1
ATOM 644 N N . TYR A 1 86 ? -4.353 5.800 23.675 1.00 88.69 86 TYR A N 1
ATOM 645 C CA . TYR A 1 86 ? -4.062 6.770 22.626 1.00 88.69 86 TYR A CA 1
ATOM 646 C C . TYR A 1 86 ? -4.025 6.062 21.276 1.00 88.69 86 TYR A C 1
ATOM 648 O O . TYR A 1 86 ? -3.377 5.024 21.150 1.00 88.69 86 TYR A O 1
ATOM 656 N N . ASP A 1 87 ? -4.673 6.661 20.285 1.00 87.50 87 ASP A N 1
ATOM 657 C CA . ASP A 1 87 ? -4.551 6.269 18.888 1.00 87.50 87 ASP A CA 1
ATOM 658 C C . ASP A 1 87 ? -3.380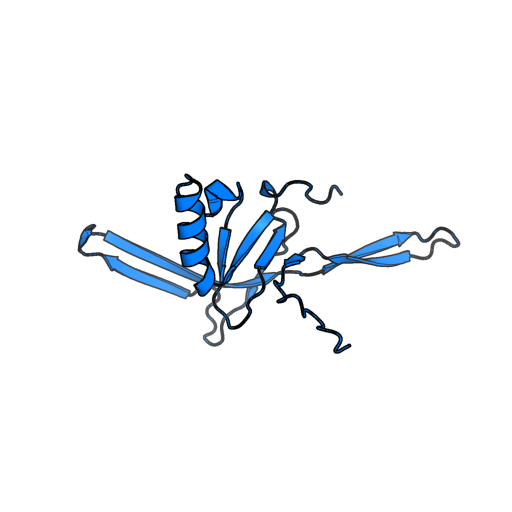 7.055 18.281 1.00 87.50 87 ASP A C 1
ATOM 660 O O . ASP A 1 87 ? -3.290 8.278 18.444 1.00 87.50 87 ASP A O 1
ATOM 664 N N . LEU A 1 88 ? -2.452 6.346 17.635 1.00 87.69 88 LEU A N 1
ATOM 665 C CA . LEU A 1 88 ? -1.271 6.920 16.992 1.00 87.69 88 LEU A CA 1
ATOM 666 C C . LEU A 1 88 ? -1.372 6.730 15.480 1.00 87.69 88 LEU A C 1
ATOM 668 O O . LEU A 1 88 ? -1.381 5.603 14.992 1.00 87.69 88 LEU A O 1
ATOM 672 N N . GLU A 1 89 ? -1.397 7.838 14.746 1.00 83.38 89 GLU A N 1
ATOM 673 C CA . GLU A 1 89 ? -1.416 7.861 13.284 1.00 83.38 89 GLU A CA 1
ATOM 674 C C . GLU A 1 89 ? -0.131 8.507 12.755 1.00 83.38 89 GLU A C 1
ATOM 676 O O . GLU A 1 89 ? 0.308 9.554 13.243 1.00 83.38 89 GLU A O 1
ATOM 681 N N . LEU A 1 90 ? 0.470 7.891 11.734 1.00 81.31 90 LEU A N 1
ATOM 682 C CA . LEU A 1 90 ? 1.668 8.383 11.055 1.00 81.31 90 LEU A CA 1
ATOM 683 C C . LEU A 1 90 ? 1.332 8.683 9.596 1.00 81.31 90 LEU A C 1
ATOM 685 O O . LEU A 1 90 ? 1.019 7.778 8.827 1.00 81.31 90 LEU A O 1
ATOM 689 N N . ILE A 1 91 ? 1.432 9.950 9.206 1.00 79.69 91 ILE A N 1
ATOM 690 C CA . ILE A 1 91 ? 1.136 10.414 7.850 1.00 79.69 91 ILE A CA 1
ATOM 691 C C . ILE A 1 91 ? 2.445 10.879 7.217 1.00 79.69 91 ILE A C 1
ATOM 693 O O . ILE A 1 91 ? 3.148 11.717 7.774 1.00 79.69 91 ILE A O 1
ATOM 697 N N . SER A 1 92 ? 2.802 10.358 6.046 1.00 73.75 92 SER A N 1
ATOM 698 C CA . SER A 1 92 ? 4.026 10.763 5.343 1.00 73.75 92 SER A CA 1
ATOM 699 C C . SER A 1 92 ? 3.827 10.766 3.832 1.00 73.75 92 SER A C 1
ATOM 701 O O . SER A 1 92 ? 2.933 10.096 3.318 1.00 73.75 92 SER A O 1
ATOM 703 N N . VAL A 1 93 ? 4.655 11.537 3.123 1.00 74.88 93 VAL A N 1
ATOM 704 C CA . VAL A 1 93 ? 4.693 11.529 1.657 1.00 74.88 93 VAL A CA 1
ATOM 705 C C . VAL A 1 93 ? 5.871 10.678 1.214 1.00 74.88 93 VAL A C 1
ATOM 707 O O . VAL A 1 93 ? 7.026 10.973 1.532 1.00 74.88 93 VAL A O 1
ATOM 710 N N . VAL A 1 94 ? 5.559 9.628 0.463 1.00 72.62 94 VAL A N 1
ATOM 711 C CA . VAL A 1 94 ? 6.537 8.687 -0.067 1.00 72.62 94 VAL A CA 1
ATOM 712 C C . VAL A 1 94 ? 6.665 8.884 -1.571 1.00 72.62 94 VAL A C 1
ATOM 714 O O . VAL A 1 94 ? 5.705 8.718 -2.318 1.00 72.62 94 VAL A O 1
ATOM 717 N N . ASP A 1 95 ? 7.878 9.193 -2.011 1.00 72.50 95 ASP A N 1
ATOM 718 C CA . ASP A 1 95 ? 8.285 9.138 -3.405 1.00 72.50 95 ASP A CA 1
ATOM 719 C C . ASP A 1 95 ? 8.804 7.727 -3.702 1.00 72.50 95 ASP A C 1
ATOM 721 O O . ASP A 1 95 ? 9.768 7.262 -3.084 1.00 72.50 95 ASP A O 1
ATOM 725 N N . VAL A 1 96 ? 8.169 7.050 -4.657 1.00 69.31 96 VAL A N 1
ATOM 726 C CA . VAL A 1 96 ? 8.564 5.710 -5.100 1.00 69.31 96 VAL A CA 1
ATOM 727 C C . VAL A 1 96 ? 9.165 5.787 -6.498 1.00 69.31 96 VAL A C 1
ATOM 729 O O . VAL A 1 96 ? 8.591 6.399 -7.401 1.00 69.31 96 VAL A O 1
ATOM 732 N N . LEU A 1 97 ? 10.300 5.115 -6.704 1.00 69.75 97 LEU A N 1
ATOM 733 C CA . LEU A 1 97 ? 10.865 4.940 -8.040 1.00 69.75 97 LEU A CA 1
ATOM 734 C C . LEU A 1 97 ? 9.917 4.100 -8.915 1.00 69.75 97 LEU A C 1
ATOM 736 O O . LEU A 1 97 ? 9.817 2.885 -8.757 1.00 69.75 97 LEU A O 1
ATOM 740 N N . ALA A 1 98 ? 9.241 4.749 -9.863 1.00 62.56 98 ALA A N 1
ATOM 741 C CA . ALA A 1 98 ? 8.279 4.088 -10.746 1.00 62.56 98 ALA A CA 1
ATOM 742 C C . ALA A 1 98 ? 8.934 3.210 -11.825 1.00 62.56 98 ALA A C 1
ATOM 744 O O . ALA A 1 98 ? 8.334 2.232 -12.272 1.00 62.56 98 ALA A O 1
ATOM 745 N N . THR A 1 99 ? 10.167 3.536 -12.219 1.00 64.44 99 THR A N 1
ATOM 746 C CA . THR A 1 99 ? 10.854 2.922 -13.357 1.00 64.44 99 THR A CA 1
ATOM 747 C C . THR A 1 99 ? 12.341 2.782 -13.061 1.00 64.44 99 THR A C 1
ATOM 749 O O . THR A 1 99 ? 13.004 3.768 -12.743 1.00 64.44 99 THR A O 1
ATOM 752 N N . GLY A 1 100 ? 12.872 1.567 -13.188 1.00 57.28 100 GLY A N 1
ATOM 753 C CA . GLY A 1 100 ? 14.310 1.310 -13.132 1.00 57.28 100 GLY A CA 1
ATOM 754 C C . GLY A 1 100 ? 14.900 1.255 -14.538 1.00 57.28 100 GLY A C 1
ATOM 755 O O . GLY A 1 100 ? 14.289 0.675 -15.433 1.00 57.28 100 GLY A O 1
ATOM 756 N N . SER A 1 101 ? 16.085 1.825 -14.747 1.00 60.38 101 SER A N 1
ATOM 757 C CA . SER A 1 101 ? 16.870 1.606 -15.964 1.00 60.38 101 SER A CA 1
ATOM 758 C C . SER A 1 101 ? 18.030 0.659 -15.670 1.00 60.38 101 SER A C 1
ATOM 760 O O . SER A 1 101 ? 18.709 0.781 -14.652 1.00 60.38 101 SER A O 1
ATOM 762 N N . VAL A 1 102 ? 18.264 -0.303 -16.558 1.00 58.91 102 VAL A N 1
ATOM 763 C CA . VAL A 1 102 ? 19.489 -1.108 -16.556 1.00 58.91 102 VAL A CA 1
ATOM 764 C C . VAL A 1 102 ? 20.118 -1.064 -17.934 1.00 58.91 102 VAL A C 1
ATOM 766 O O . VAL A 1 102 ? 19.428 -1.025 -18.952 1.00 58.91 102 VAL A O 1
ATOM 769 N N . LYS A 1 103 ? 21.445 -1.083 -17.966 1.00 59.66 103 LYS A N 1
ATOM 770 C CA . LYS A 1 103 ? 22.194 -1.164 -19.211 1.00 59.66 103 LYS A CA 1
ATOM 771 C C . LYS A 1 103 ? 22.231 -2.608 -19.688 1.00 59.66 103 LYS A C 1
ATOM 773 O O . LYS A 1 103 ? 22.708 -3.486 -18.970 1.00 59.66 103 LYS A O 1
ATOM 778 N N . VAL A 1 104 ? 21.721 -2.859 -20.887 1.00 62.25 104 VAL A N 1
ATOM 779 C CA . VAL A 1 104 ? 21.728 -4.185 -21.515 1.00 62.25 104 VAL A CA 1
ATOM 780 C C . VAL A 1 104 ? 22.679 -4.148 -22.702 1.00 62.25 104 VAL A C 1
ATOM 782 O O . VAL A 1 104 ? 22.641 -3.211 -23.501 1.00 62.25 104 VAL A O 1
ATOM 785 N N . LYS A 1 105 ? 23.533 -5.168 -22.826 1.00 54.75 105 LYS A N 1
ATOM 786 C CA . LYS A 1 105 ? 24.381 -5.336 -24.010 1.00 54.75 105 LYS A CA 1
ATOM 787 C C . LYS A 1 105 ? 23.501 -5.681 -25.212 1.00 54.75 105 LYS A C 1
ATOM 789 O O . LYS A 1 105 ? 22.859 -6.731 -25.219 1.00 54.75 105 LYS A O 1
ATOM 794 N N . ALA A 1 106 ? 23.452 -4.801 -26.209 1.00 55.12 106 ALA A N 1
ATOM 795 C CA . ALA A 1 106 ? 22.826 -5.098 -27.491 1.00 55.12 106 ALA A CA 1
ATOM 796 C C . ALA A 1 106 ? 23.815 -5.896 -28.358 1.00 55.12 106 ALA A C 1
ATOM 798 O O . ALA A 1 106 ? 25.000 -5.581 -28.400 1.00 55.12 106 ALA A O 1
ATOM 799 N N . GLY A 1 107 ? 23.329 -6.961 -28.998 1.00 58.31 107 GLY A N 1
ATOM 800 C CA . GLY A 1 107 ? 24.116 -8.068 -29.558 1.00 58.31 107 GLY A CA 1
ATOM 801 C C . GLY A 1 107 ? 25.048 -7.788 -30.742 1.00 58.31 107 GLY A C 1
ATOM 802 O O . GLY A 1 107 ? 25.397 -8.738 -31.425 1.00 58.31 107 GLY A O 1
ATOM 803 N N . GLU A 1 108 ? 25.492 -6.559 -30.981 1.00 55.53 108 GLU A N 1
ATOM 804 C CA . GLU A 1 108 ? 26.607 -6.273 -31.889 1.00 55.53 108 GLU A CA 1
ATOM 805 C C . GLU A 1 108 ? 27.324 -4.987 -31.429 1.00 55.53 108 GLU A C 1
ATOM 807 O O . GLU A 1 108 ? 26.682 -3.984 -31.118 1.00 55.53 108 GLU A O 1
ATOM 812 N N . PHE A 1 109 ? 28.661 -5.034 -31.368 1.00 54.50 109 PHE A N 1
ATOM 813 C CA . PHE A 1 109 ? 29.575 -3.923 -31.023 1.00 54.50 109 PHE A CA 1
ATOM 814 C C . PHE A 1 109 ? 29.628 -3.437 -29.561 1.00 54.50 109 PHE A C 1
ATOM 816 O O . PHE A 1 109 ? 30.074 -2.320 -29.315 1.00 54.50 109 PHE A O 1
ATOM 823 N N . ASP A 1 110 ? 29.241 -4.265 -28.584 1.00 55.38 110 ASP A N 1
ATOM 824 C CA . ASP A 1 110 ? 29.371 -3.955 -27.141 1.00 55.38 110 ASP A CA 1
ATOM 825 C C . ASP A 1 110 ? 28.665 -2.641 -26.726 1.00 55.38 110 ASP A C 1
ATOM 827 O O . ASP A 1 110 ? 29.010 -1.997 -25.735 1.00 55.38 110 ASP A O 1
ATOM 831 N N . VAL A 1 111 ? 27.645 -2.241 -27.494 1.00 55.41 111 VAL A N 1
ATOM 832 C CA . VAL A 1 111 ? 26.854 -1.040 -27.226 1.00 55.41 111 VAL A CA 1
ATOM 833 C C . VAL A 1 111 ? 25.910 -1.322 -26.056 1.00 55.41 111 VAL A C 1
ATOM 835 O O . VAL A 1 111 ? 25.016 -2.171 -26.133 1.00 55.41 111 VAL A O 1
ATOM 838 N N . GLU A 1 112 ? 26.106 -0.594 -24.959 1.00 53.16 112 GLU A N 1
ATOM 839 C CA . GLU A 1 112 ? 25.193 -0.580 -23.819 1.00 53.16 112 GLU A CA 1
ATOM 840 C C . GLU A 1 112 ? 23.960 0.265 -24.163 1.00 53.16 112 GLU A C 1
ATOM 842 O O . GLU A 1 112 ? 24.078 1.459 -24.444 1.00 53.16 112 GLU A O 1
ATOM 847 N N . LYS A 1 113 ? 22.768 -0.338 -24.134 1.00 56.59 113 LYS A N 1
ATOM 848 C CA . LYS A 1 113 ? 21.500 0.381 -24.306 1.00 56.59 113 LYS A CA 1
ATOM 849 C C . LYS A 1 113 ? 20.735 0.419 -22.991 1.00 56.59 113 LYS A C 1
ATOM 851 O O . LYS A 1 113 ? 20.620 -0.601 -22.311 1.00 56.59 113 LYS A O 1
ATOM 856 N N . ASP A 1 114 ? 20.170 1.578 -22.668 1.00 57.44 114 ASP A N 1
ATOM 857 C CA . ASP A 1 114 ? 19.270 1.715 -21.529 1.00 57.44 114 ASP A CA 1
ATOM 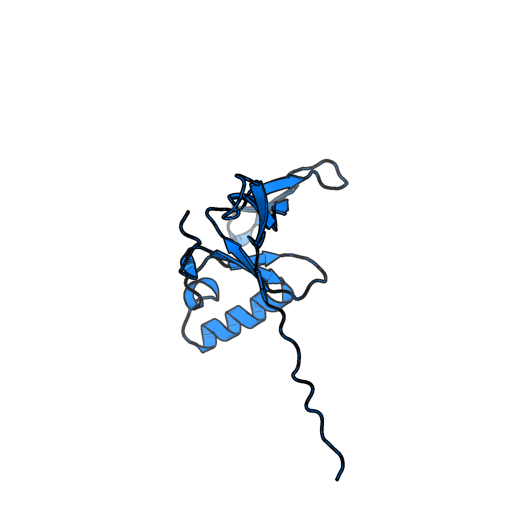858 C C . ASP A 1 114 ? 17.967 0.954 -21.802 1.00 57.44 114 ASP A C 1
ATOM 860 O O . ASP A 1 114 ? 17.223 1.255 -22.740 1.00 57.44 114 ASP A O 1
ATOM 864 N N . ALA A 1 115 ? 17.694 -0.048 -20.973 1.00 55.72 115 ALA A N 1
ATOM 865 C CA . ALA A 1 115 ? 16.423 -0.744 -20.920 1.00 55.72 115 ALA A CA 1
ATOM 866 C C . ALA A 1 115 ? 15.668 -0.286 -19.672 1.00 55.72 115 ALA A C 1
ATOM 868 O O . ALA A 1 115 ? 16.154 -0.393 -18.547 1.00 55.72 115 ALA A O 1
ATOM 869 N N . SER A 1 116 ? 14.478 0.255 -19.903 1.00 62.78 116 SER A N 1
ATOM 870 C CA . SER A 1 116 ? 13.572 0.749 -18.876 1.00 62.78 116 SER A CA 1
ATOM 871 C C . SER A 1 116 ? 12.608 -0.361 -18.464 1.00 62.78 116 SER A C 1
ATOM 873 O O . SER A 1 116 ? 11.983 -0.984 -19.323 1.00 62.78 116 SER A O 1
ATOM 875 N N . PHE A 1 117 ? 12.484 -0.604 -17.162 1.00 64.06 117 PHE A N 1
ATOM 876 C CA . PHE A 1 117 ? 11.583 -1.596 -16.588 1.00 64.06 117 PHE A CA 1
ATOM 877 C C . PHE A 1 117 ? 10.601 -0.902 -15.637 1.00 64.06 117 PHE A C 1
ATOM 879 O O . PHE A 1 117 ? 11.044 -0.278 -14.664 1.00 64.06 117 PHE A O 1
ATOM 886 N N . PRO A 1 118 ? 9.279 -0.987 -15.892 1.00 67.75 118 PRO A N 1
ATOM 887 C CA . PRO A 1 118 ? 8.286 -0.439 -14.980 1.00 67.75 118 PRO A CA 1
ATOM 888 C C . PRO A 1 118 ? 8.316 -1.247 -13.681 1.00 67.75 118 PRO A C 1
ATOM 890 O O . PRO A 1 118 ? 8.101 -2.457 -13.692 1.00 67.75 118 PRO A O 1
ATOM 893 N N . LEU A 1 119 ? 8.623 -0.577 -12.572 1.00 74.25 119 LEU A N 1
ATOM 894 C CA . LEU A 1 119 ? 8.627 -1.181 -11.241 1.00 74.25 119 LEU A CA 1
ATOM 895 C C . LEU A 1 119 ? 7.230 -1.121 -10.629 1.00 74.25 119 LEU A C 1
ATOM 897 O O . LEU A 1 119 ? 6.804 -2.074 -9.990 1.00 74.25 119 LEU A O 1
ATOM 901 N N . ILE A 1 120 ? 6.508 -0.024 -10.848 1.00 78.50 120 ILE A N 1
ATOM 902 C CA . ILE A 1 120 ? 5.133 0.144 -10.375 1.00 78.50 120 ILE A CA 1
ATOM 903 C C . ILE A 1 120 ? 4.178 -0.101 -11.537 1.00 78.50 120 ILE A C 1
ATOM 905 O O . ILE A 1 120 ? 4.348 0.464 -12.621 1.00 78.50 120 ILE A O 1
ATOM 909 N N . HIS A 1 121 ? 3.135 -0.891 -11.297 1.00 81.75 121 HIS A N 1
ATOM 910 C CA . HIS A 1 121 ? 2.049 -1.058 -12.260 1.00 81.75 121 HIS A CA 1
ATOM 911 C C . HIS A 1 121 ? 0.802 -0.320 -11.784 1.00 81.75 121 HIS A C 1
ATOM 913 O O . HIS A 1 121 ? 0.458 -0.374 -10.607 1.00 81.75 121 HIS A O 1
ATOM 919 N N . VAL A 1 122 ? 0.116 0.355 -12.707 1.00 85.31 122 VAL A N 1
ATOM 920 C CA . VAL A 1 122 ? -1.150 1.039 -12.425 1.00 85.31 122 VAL A CA 1
ATOM 921 C C . VAL A 1 122 ? -2.270 0.318 -13.151 1.00 85.31 122 VAL A C 1
ATOM 923 O O . VAL A 1 122 ? -2.255 0.212 -14.376 1.00 85.31 122 VAL A O 1
ATOM 926 N N . ILE A 1 123 ? -3.259 -0.143 -12.397 1.00 85.50 123 ILE A N 1
ATOM 927 C CA . ILE A 1 123 ? -4.511 -0.663 -12.929 1.00 85.50 123 ILE A CA 1
ATOM 928 C C . ILE A 1 123 ? -5.515 0.485 -12.945 1.00 85.50 123 ILE A C 1
ATOM 930 O O . ILE A 1 123 ? -5.786 1.118 -11.923 1.00 85.50 123 ILE A O 1
ATOM 934 N N . ARG A 1 124 ? -6.079 0.756 -14.123 1.00 85.62 124 ARG A N 1
ATOM 935 C CA . ARG A 1 124 ? -7.154 1.733 -14.306 1.00 85.62 124 ARG A CA 1
ATOM 936 C C . ARG A 1 124 ? -8.362 1.020 -14.888 1.00 85.62 124 ARG A C 1
ATOM 938 O O . ARG A 1 124 ? -8.273 0.438 -15.966 1.00 85.62 124 ARG A O 1
ATOM 945 N N . PHE A 1 125 ? -9.485 1.080 -14.183 1.00 73.31 125 PHE A N 1
ATOM 946 C CA . PHE A 1 125 ? -10.750 0.588 -14.711 1.00 73.31 125 PHE A CA 1
ATOM 947 C C . PHE A 1 125 ? -11.318 1.637 -15.661 1.00 73.31 125 PHE A C 1
ATOM 949 O O . PHE A 1 125 ? -11.729 2.717 -15.240 1.00 73.31 125 PHE A O 1
ATOM 956 N N . THR A 1 126 ? -11.316 1.339 -16.954 1.00 76.06 126 THR A N 1
ATOM 957 C CA . THR A 1 126 ? -12.045 2.129 -17.943 1.00 76.06 126 THR A CA 1
ATOM 958 C C . THR A 1 126 ? -13.414 1.496 -18.153 1.00 76.06 126 THR A C 1
ATOM 960 O O . THR A 1 126 ? -13.546 0.277 -18.251 1.00 76.06 126 THR A O 1
ATOM 963 N N . THR A 1 127 ? -14.465 2.313 -18.210 1.00 62.00 127 THR A N 1
ATOM 964 C CA . THR A 1 127 ? -15.765 1.832 -18.684 1.00 62.00 127 THR A CA 1
ATOM 965 C C . THR A 1 127 ? -15.594 1.389 -20.140 1.00 62.00 127 THR A C 1
ATOM 967 O O . THR A 1 127 ? -15.078 2.183 -20.937 1.00 62.00 127 THR A O 1
ATOM 970 N N . PRO A 1 128 ? -16.011 0.171 -20.532 1.00 53.38 128 PRO A N 1
ATOM 971 C CA . PRO A 1 128 ? -16.024 -0.200 -21.938 1.00 53.38 128 PRO A CA 1
ATOM 972 C C . PRO A 1 128 ? -16.911 0.797 -22.685 1.00 53.38 128 PRO A C 1
ATOM 974 O O . PRO A 1 128 ? -18.096 0.933 -22.374 1.00 53.38 128 PRO A O 1
ATOM 977 N N . ARG A 1 129 ? -16.360 1.517 -23.666 1.00 49.44 129 ARG A N 1
ATOM 978 C CA . ARG A 1 129 ? -17.198 2.219 -24.640 1.00 49.44 129 ARG A CA 1
ATOM 979 C C . ARG A 1 129 ? -17.853 1.146 -25.500 1.00 49.44 129 ARG A C 1
ATOM 981 O O . ARG A 1 129 ? -17.215 0.599 -26.393 1.00 49.44 129 ARG A O 1
ATOM 988 N N . VAL A 1 130 ? -19.110 0.824 -25.212 1.00 58.34 130 VAL A N 1
ATOM 989 C CA . VAL A 1 130 ? -19.951 0.095 -26.161 1.00 58.34 130 VAL A CA 1
ATOM 990 C C . VAL A 1 130 ? -20.244 1.067 -27.299 1.00 58.34 130 VAL A C 1
ATOM 992 O O . VAL A 1 130 ? -21.086 1.953 -27.168 1.00 58.34 130 VAL A O 1
ATOM 995 N N . THR A 1 131 ? -19.500 0.955 -28.398 1.00 56.31 131 THR A N 1
ATOM 996 C CA . THR A 1 131 ? -19.855 1.629 -29.648 1.00 56.31 131 THR A CA 1
ATOM 997 C C . THR A 1 131 ? -21.076 0.909 -30.205 1.00 56.31 131 THR A C 1
ATOM 999 O O . THR A 1 131 ? -20.952 -0.153 -30.811 1.00 56.31 131 THR A O 1
ATOM 1002 N N . ILE A 1 132 ? -22.266 1.447 -29.947 1.00 61.88 132 ILE A N 1
ATOM 1003 C CA . ILE A 1 132 ? -23.469 1.026 -30.662 1.00 61.88 132 ILE A CA 1
ATOM 1004 C C . ILE A 1 132 ? -23.330 1.615 -32.066 1.00 61.88 132 ILE A C 1
ATOM 1006 O O . ILE A 1 132 ? -23.452 2.827 -32.236 1.00 61.88 132 ILE A O 1
ATOM 1010 N N . ASN A 1 133 ? -23.005 0.778 -33.052 1.00 54.31 133 ASN A N 1
ATOM 1011 C CA . ASN A 1 133 ? -23.133 1.174 -34.449 1.00 54.31 133 ASN A CA 1
ATOM 1012 C C . ASN A 1 133 ? -24.632 1.333 -34.741 1.00 54.31 133 ASN A C 1
ATOM 1014 O O . ASN A 1 133 ? -25.366 0.362 -34.545 1.00 54.31 133 ASN A O 1
ATOM 1018 N N . PRO A 1 134 ? -25.106 2.520 -35.158 1.00 55.16 134 PRO A N 1
ATOM 1019 C CA . PRO A 1 134 ? -26.440 2.625 -35.723 1.00 55.16 134 PRO A CA 1
ATOM 1020 C C . PRO A 1 134 ? -26.443 1.878 -37.062 1.00 55.16 134 PRO A C 1
ATOM 1022 O O . PRO A 1 134 ? -25.555 2.100 -37.889 1.00 55.16 134 PRO A O 1
ATOM 1025 N N . GLU A 1 135 ? -27.391 0.953 -37.215 1.00 54.84 135 GLU A N 1
ATOM 1026 C CA . GLU A 1 135 ? -27.738 0.338 -38.504 1.00 54.84 135 GLU A CA 1
ATOM 1027 C C . GLU A 1 135 ? -28.257 1.382 -39.502 1.00 54.84 135 GLU A C 1
ATOM 1029 O O . GLU A 1 135 ? -28.932 2.346 -39.063 1.00 54.84 135 GLU A O 1
#

Radius of gyration: 20.6 Å; chains: 1; bounding box: 57×37×67 Å

Sequence (135 aa):
MTTSNTLSDYAVLVPERLEAILDRAAQRAGHEDISELLGCTVCSYAGDDTGIYLLPKRFASISFRSTKDAKTVDVKVTRNSNTAGYDLELISVVDVLATGSVKVKAGEFDVEKDASFPLIHVIRFTTPRVTINPE

Organism: Shigella flexneri (NCBI:txid623)

pLDDT: mean 75.56, std 13.27, range [42.94, 93.75]

Foldseek 3Di:
DDDDDALQQWEKEAAPVCQVVQQVVCVVVVHNGNCRVSVYHYDYDYDPDGWIKTAGPVQWPKDFDQDPVRHSWDWDWAQDVVVNGIDIDIDTDIDTDQKDWDFDQDPPDRDTDTDIDGRMDIDDDDDPPPPPDDD

Secondary structure (DSSP, 8-state):
-----SGGGEEEEEEHHHHHHHHHHHHHTT-SSHHHHHTSEEEEE-SS---EEEEETTT--EEEEPPTTS-SEEEEEEEETTTTEEEEEEEEEEEE--EEEEEEE-SSTT-EEEEEEE-SEEE--PPP-------